Protein AF-A0A967Y616-F1 (afdb_monomer_lite)

pLDDT: mean 82.64, std 11.97, range [46.75, 92.69]

Foldseek 3Di:
DVVVVVQVQWWKFKAAQVLATPDTPDDPQFRGVVSVVCNPPDAQDWDWDAHPNWIWTWGWHDDPPNMIMIIIDTVCVVCVCVVVVVVVVVVVVVVVVVVVVVVVVVD

Sequence (107 aa):
AGTLAGLTRSGVIIQGPAGVAYASTEDPETAAPIAEAMAAALPDSVQTVEVNTRRFLALTAPVTGDAQVIFLRDLDDELGVVPRLRRTALVSAAGAMGIGLLLSVFF

Structure (mmCIF, N/CA/C/O backbone):
data_AF-A0A967Y616-F1
#
_entry.id   AF-A0A967Y616-F1
#
loop_
_atom_site.group_PDB
_atom_site.id
_atom_site.type_symbol
_atom_site.label_atom_id
_atom_site.label_alt_id
_atom_site.label_comp_id
_atom_site.label_asym_id
_atom_site.label_entity_id
_atom_site.label_seq_id
_atom_site.pdbx_PDB_ins_code
_atom_site.Cartn_x
_atom_site.Cartn_y
_atom_site.Cartn_z
_atom_site.occupancy
_atom_site.B_iso_or_equiv
_atom_site.auth_seq_id
_atom_site.auth_comp_id
_atom_site.auth_asym_id
_atom_site.auth_atom_id
_atom_site.pdbx_PDB_model_num
ATOM 1 N N . ALA A 1 1 ? -8.873 11.994 -13.806 1.00 46.75 1 ALA A N 1
ATOM 2 C CA . ALA A 1 1 ? -8.868 10.554 -14.152 1.00 46.75 1 ALA A CA 1
ATOM 3 C C . ALA A 1 1 ? -7.622 9.827 -13.630 1.00 46.75 1 ALA A C 1
ATOM 5 O O . ALA A 1 1 ? -7.778 8.775 -13.028 1.00 46.75 1 ALA A O 1
ATOM 6 N N . GLY A 1 2 ? -6.408 10.380 -13.789 1.00 47.19 2 GLY A N 1
ATOM 7 C CA . GLY A 1 2 ? -5.166 9.727 -13.329 1.00 47.19 2 GLY A CA 1
ATOM 8 C C . GLY A 1 2 ? -5.040 9.516 -11.812 1.00 47.19 2 GLY A C 1
ATOM 9 O O . GLY A 1 2 ? -4.539 8.483 -11.389 1.00 47.19 2 GLY A O 1
ATOM 10 N N . THR A 1 3 ? -5.561 10.433 -10.991 1.00 50.62 3 THR A N 1
ATOM 11 C CA . THR A 1 3 ? -5.552 10.309 -9.520 1.00 50.62 3 THR A CA 1
ATOM 12 C C . THR A 1 3 ? -6.424 9.155 -9.018 1.00 50.62 3 THR A C 1
ATOM 14 O O . THR A 1 3 ? -5.995 8.393 -8.164 1.00 50.62 3 THR A O 1
ATOM 17 N N . LEU A 1 4 ? -7.606 8.956 -9.610 1.00 46.78 4 LEU A N 1
ATOM 18 C CA . LEU A 1 4 ? -8.506 7.840 -9.282 1.00 46.78 4 LEU A CA 1
ATOM 19 C C . LEU A 1 4 ? -7.948 6.482 -9.734 1.00 46.78 4 LEU A C 1
ATOM 21 O O . LEU A 1 4 ? -8.060 5.506 -9.003 1.00 46.78 4 LEU A O 1
ATOM 25 N N . ALA A 1 5 ? -7.300 6.414 -10.902 1.00 53.19 5 ALA A N 1
ATOM 26 C CA . ALA A 1 5 ? -6.652 5.184 -11.363 1.00 53.19 5 ALA A CA 1
ATOM 27 C C . ALA A 1 5 ? -5.463 4.779 -10.470 1.00 53.19 5 ALA A C 1
ATOM 29 O O . ALA A 1 5 ? -5.236 3.589 -10.266 1.00 53.19 5 ALA A O 1
ATOM 30 N N . GLY A 1 6 ? -4.745 5.750 -9.891 1.00 55.16 6 GLY A N 1
ATOM 31 C CA . GLY A 1 6 ? -3.707 5.494 -8.887 1.00 55.16 6 GLY A CA 1
ATOM 32 C C . GLY A 1 6 ? -4.255 4.831 -7.620 1.00 55.16 6 GLY A C 1
ATOM 33 O O . GLY A 1 6 ? -3.651 3.880 -7.135 1.00 55.16 6 GLY A O 1
ATOM 34 N N . LEU A 1 7 ? -5.436 5.264 -7.158 1.00 56.81 7 LEU A N 1
ATOM 35 C CA . LEU A 1 7 ? -6.101 4.728 -5.962 1.00 56.81 7 LEU A CA 1
ATOM 36 C C . LEU A 1 7 ? -6.634 3.300 -6.146 1.00 56.81 7 LEU A C 1
ATOM 38 O O . LEU A 1 7 ? -6.692 2.546 -5.183 1.00 56.81 7 LEU A O 1
ATOM 42 N N . THR A 1 8 ? -6.990 2.889 -7.371 1.00 58.28 8 THR A N 1
ATOM 43 C CA . THR A 1 8 ? -7.493 1.518 -7.628 1.00 58.28 8 THR A CA 1
ATOM 44 C C . THR A 1 8 ? -6.458 0.412 -7.412 1.00 58.28 8 THR A C 1
ATOM 46 O O . THR A 1 8 ? -6.818 -0.761 -7.403 1.00 58.28 8 THR A O 1
ATOM 49 N N . ARG A 1 9 ? -5.178 0.770 -7.261 1.00 67.75 9 ARG A N 1
ATOM 50 C CA . ARG A 1 9 ? -4.076 -0.169 -7.016 1.00 67.75 9 ARG A CA 1
ATOM 51 C C . ARG A 1 9 ? -3.423 -0.001 -5.645 1.00 67.75 9 ARG A C 1
ATOM 53 O O . ARG A 1 9 ? -2.370 -0.583 -5.407 1.00 67.75 9 ARG A O 1
ATOM 60 N N . SER A 1 10 ? -4.014 0.817 -4.783 1.00 76.62 10 SER A N 1
ATOM 61 C CA . SER A 1 10 ? -3.521 1.053 -3.433 1.00 76.62 10 SER A CA 1
ATOM 62 C C . SER A 1 10 ? -4.228 0.117 -2.462 1.00 76.62 10 SER A C 1
ATOM 64 O O . SER A 1 10 ? -5.457 0.045 -2.468 1.00 76.62 10 SER A O 1
ATOM 66 N N . GLY A 1 11 ? -3.461 -0.560 -1.611 1.00 87.12 11 GLY A N 1
ATOM 67 C CA . GLY A 1 11 ? -4.016 -1.152 -0.402 1.00 87.12 11 GLY A CA 1
ATOM 68 C C . GLY A 1 11 ? -4.504 -0.038 0.526 1.00 87.12 11 GLY A C 1
ATOM 69 O O . GLY A 1 11 ? -3.971 1.073 0.508 1.00 87.12 11 GLY A O 1
ATOM 70 N N . VAL A 1 12 ? -5.541 -0.295 1.313 1.00 91.38 12 VAL A N 1
ATOM 71 C CA . VAL A 1 12 ? -6.112 0.686 2.238 1.00 91.38 12 VAL A CA 1
ATOM 72 C C . VAL A 1 12 ? -6.279 0.034 3.596 1.00 91.38 12 VAL A C 1
ATOM 74 O O . VAL A 1 12 ? -6.939 -0.998 3.704 1.00 91.38 12 VAL A O 1
ATOM 77 N N . ILE A 1 13 ? -5.727 0.665 4.630 1.00 92.69 13 ILE A N 1
ATOM 78 C CA . ILE A 1 13 ? -5.981 0.324 6.029 1.00 92.69 13 ILE A CA 1
ATOM 79 C C . ILE A 1 13 ? -6.655 1.517 6.692 1.00 92.69 13 ILE A C 1
ATOM 81 O O . ILE A 1 13 ? -6.153 2.636 6.644 1.00 92.69 13 ILE A O 1
ATOM 85 N N . ILE A 1 14 ? -7.792 1.280 7.333 1.00 91.94 14 ILE A N 1
ATOM 86 C CA . ILE A 1 14 ? -8.440 2.253 8.208 1.00 91.94 14 ILE A CA 1
ATOM 87 C C . ILE A 1 14 ? -7.984 1.943 9.624 1.00 91.94 14 ILE A C 1
ATOM 89 O O . ILE A 1 14 ? -8.246 0.855 10.134 1.00 91.94 14 ILE A O 1
ATOM 93 N N . GLN A 1 15 ? -7.310 2.894 10.252 1.00 91.62 15 GLN A N 1
ATOM 94 C CA . GLN A 1 15 ? -6.769 2.773 11.594 1.00 91.62 15 GLN A CA 1
ATOM 95 C C . GLN A 1 15 ? -7.527 3.685 12.556 1.00 91.62 15 GLN A C 1
ATOM 97 O O . GLN A 1 15 ? -7.792 4.849 12.259 1.00 91.62 15 GLN A O 1
ATOM 102 N N . GLY A 1 16 ? -7.883 3.140 13.713 1.00 88.12 16 GLY A N 1
ATOM 103 C CA . GLY A 1 16 ? -8.496 3.891 14.798 1.00 88.12 16 GLY A CA 1
ATOM 104 C C . GLY A 1 16 ? -7.485 4.558 15.737 1.00 88.12 16 GLY A C 1
ATOM 105 O O . GLY A 1 16 ? -6.293 4.249 15.690 1.00 88.12 16 GLY A O 1
ATOM 106 N N . PRO A 1 17 ? -7.968 5.385 16.679 1.00 79.31 17 PRO A N 1
ATOM 107 C CA . PRO A 1 17 ? -7.142 6.180 17.598 1.00 79.31 17 PRO A CA 1
ATOM 108 C C . PRO A 1 17 ? -6.203 5.379 18.514 1.00 79.31 17 PRO A C 1
ATOM 110 O O . PRO A 1 17 ? -5.239 5.924 19.040 1.00 79.31 17 PRO A O 1
ATOM 113 N N . ALA A 1 18 ? -6.45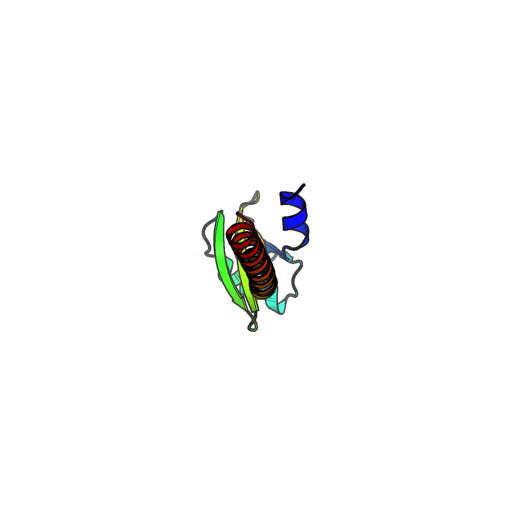2 4.081 18.709 1.00 80.25 18 ALA A N 1
ATOM 114 C CA . ALA A 1 18 ? -5.588 3.194 19.497 1.00 80.25 18 ALA A CA 1
ATOM 115 C C . ALA A 1 18 ? -4.472 2.528 18.667 1.00 80.25 18 ALA A C 1
ATOM 117 O O . ALA A 1 18 ? -3.843 1.581 19.133 1.00 80.25 18 ALA A O 1
ATOM 118 N N . GLY A 1 19 ? -4.275 2.949 17.416 1.00 80.31 19 GLY A N 1
ATOM 119 C CA . GLY A 1 19 ? -3.324 2.318 16.506 1.00 80.31 19 GLY A CA 1
ATOM 120 C C . GLY A 1 19 ? -3.813 0.986 15.918 1.00 80.31 19 GLY A C 1
ATOM 121 O O . GLY A 1 19 ? -3.054 0.283 15.256 1.00 80.31 19 GLY A O 1
ATOM 122 N N . VAL A 1 20 ? -5.085 0.635 16.119 1.00 85.00 20 VAL A N 1
ATOM 123 C CA . VAL A 1 20 ? -5.668 -0.645 15.691 1.00 85.00 20 VAL A CA 1
ATOM 124 C C . VAL A 1 20 ? -6.293 -0.519 14.302 1.00 85.00 20 VAL A C 1
ATOM 126 O O . VAL A 1 20 ? -7.036 0.428 14.044 1.00 85.00 20 VAL A O 1
ATOM 129 N N . ALA A 1 21 ? -6.043 -1.490 13.421 1.00 88.81 21 ALA A N 1
ATOM 130 C CA . ALA A 1 21 ? -6.720 -1.586 12.128 1.00 88.81 21 ALA A CA 1
ATOM 131 C C . ALA A 1 21 ? -8.203 -1.963 12.312 1.00 88.81 21 ALA A C 1
ATOM 133 O O . ALA A 1 21 ? -8.523 -3.026 12.841 1.00 88.81 21 ALA A O 1
ATOM 134 N N . TYR A 1 22 ? -9.113 -1.099 11.866 1.00 89.38 22 TYR A N 1
ATOM 135 C CA . TYR A 1 22 ? -10.562 -1.335 11.844 1.00 89.38 22 TYR A CA 1
ATOM 136 C C . TYR A 1 22 ? -11.028 -2.001 10.552 1.00 89.38 22 TYR A C 1
ATOM 138 O O . TYR A 1 22 ? -11.963 -2.798 10.569 1.00 89.38 22 TYR A O 1
ATOM 146 N N . ALA A 1 23 ? -10.385 -1.675 9.434 1.00 90.38 23 ALA A N 1
ATOM 147 C CA . ALA A 1 23 ? -10.649 -2.289 8.143 1.00 90.3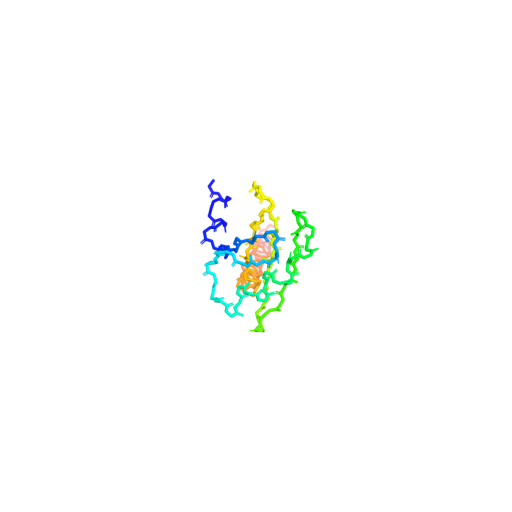8 23 ALA A CA 1
ATOM 148 C C . ALA A 1 23 ? -9.367 -2.311 7.313 1.00 90.38 23 ALA A C 1
ATOM 150 O O . ALA A 1 23 ? -8.524 -1.427 7.451 1.00 90.38 23 ALA A O 1
ATOM 151 N N . SER A 1 24 ? -9.229 -3.313 6.452 1.00 91.94 24 SER A N 1
ATOM 152 C CA . SER A 1 24 ? -8.075 -3.464 5.571 1.00 91.94 24 SER A CA 1
ATOM 153 C C . SER A 1 24 ? -8.485 -4.152 4.274 1.00 91.94 24 SER A C 1
ATOM 155 O O . SER A 1 24 ? -9.341 -5.037 4.291 1.00 91.94 24 SER A O 1
ATOM 157 N N . THR A 1 25 ? -7.869 -3.757 3.162 1.00 90.94 25 THR A N 1
ATOM 158 C CA . THR A 1 25 ? -7.894 -4.524 1.906 1.00 90.94 25 THR A CA 1
ATOM 159 C C . THR A 1 25 ? -6.779 -5.569 1.832 1.00 90.94 25 THR A C 1
ATOM 161 O O . THR A 1 25 ? -6.841 -6.450 0.983 1.00 90.94 25 THR A O 1
ATOM 164 N N . GLU A 1 26 ? -5.760 -5.453 2.687 1.00 89.88 26 GLU A N 1
ATOM 165 C CA . GLU A 1 26 ? -4.675 -6.426 2.851 1.00 89.88 26 GLU A CA 1
ATOM 166 C C . GLU A 1 26 ? -5.050 -7.506 3.870 1.00 89.88 26 GLU A C 1
ATOM 168 O O . GLU A 1 26 ? -5.841 -7.255 4.789 1.00 89.88 26 GLU A O 1
ATOM 173 N N . ASP A 1 27 ? -4.409 -8.671 3.756 1.00 90.06 27 ASP A N 1
ATOM 174 C CA . ASP A 1 27 ? -4.556 -9.770 4.708 1.00 90.06 27 ASP A CA 1
ATOM 175 C C . ASP A 1 27 ? -4.157 -9.347 6.137 1.00 90.06 27 ASP A C 1
ATOM 177 O O . ASP A 1 27 ? -3.224 -8.553 6.308 1.00 90.06 27 ASP A O 1
ATOM 181 N N . PRO A 1 28 ? -4.793 -9.900 7.189 1.00 89.38 28 PRO A N 1
ATOM 182 C CA . PRO A 1 28 ? -4.540 -9.510 8.580 1.00 89.38 28 PRO A CA 1
ATOM 183 C C . PRO A 1 28 ? -3.067 -9.593 9.004 1.00 89.38 28 PRO A C 1
ATOM 185 O O . PRO A 1 28 ? -2.593 -8.738 9.750 1.00 89.38 28 PRO A O 1
ATOM 188 N N . GLU A 1 29 ? -2.337 -10.586 8.490 1.00 90.69 29 GLU A N 1
ATOM 189 C CA . GLU A 1 29 ? -0.906 -10.804 8.750 1.00 90.69 29 GLU A CA 1
ATOM 190 C C . GLU A 1 29 ? -0.013 -9.681 8.205 1.00 90.69 29 GLU A C 1
ATOM 192 O O . GLU A 1 29 ? 1.103 -9.492 8.680 1.00 90.69 29 GLU A O 1
ATOM 197 N N . THR A 1 30 ? -0.501 -8.930 7.215 1.00 90.94 30 THR A N 1
ATOM 198 C CA . THR A 1 30 ? 0.183 -7.760 6.649 1.00 90.94 30 THR A CA 1
ATOM 199 C C . THR A 1 30 ? -0.387 -6.467 7.232 1.00 90.94 30 THR A C 1
ATOM 201 O O . THR A 1 30 ? 0.355 -5.549 7.566 1.00 90.94 30 THR A O 1
ATOM 204 N N . ALA A 1 31 ? -1.704 -6.399 7.425 1.00 91.38 31 ALA A N 1
ATOM 205 C CA . ALA A 1 31 ? -2.385 -5.199 7.887 1.00 91.38 31 ALA A CA 1
ATOM 206 C C . ALA A 1 31 ? -2.044 -4.816 9.335 1.00 91.38 31 ALA A C 1
ATOM 208 O O . ALA A 1 31 ? -1.797 -3.645 9.620 1.00 91.38 31 ALA A O 1
ATOM 209 N N . ALA A 1 32 ? -2.018 -5.791 10.249 1.00 91.19 32 ALA A N 1
ATOM 210 C CA . ALA A 1 32 ? -1.732 -5.553 11.663 1.00 91.19 32 ALA A CA 1
ATOM 211 C C . ALA A 1 32 ? -0.333 -4.949 11.911 1.00 91.19 32 ALA A C 1
ATOM 213 O O . ALA A 1 32 ? -0.270 -3.886 12.533 1.00 91.19 32 ALA A O 1
ATOM 214 N N . PRO A 1 33 ? 0.773 -5.530 11.401 1.00 92.56 33 PRO A N 1
ATOM 215 C CA . PRO A 1 33 ? 2.104 -4.958 11.613 1.00 92.56 33 PRO A CA 1
ATOM 216 C C . PRO A 1 33 ? 2.285 -3.598 10.929 1.00 92.56 33 PRO A C 1
ATOM 218 O O . PRO A 1 33 ? 2.980 -2.737 11.461 1.00 92.56 33 PRO A O 1
ATOM 221 N N . ILE A 1 34 ? 1.640 -3.361 9.779 1.00 92.00 34 ILE A N 1
ATOM 222 C CA . ILE A 1 34 ? 1.677 -2.043 9.130 1.00 92.00 34 ILE A CA 1
ATOM 223 C C . ILE A 1 34 ? 0.931 -1.004 9.969 1.00 92.00 34 ILE A C 1
ATOM 225 O O . ILE A 1 34 ? 1.441 0.097 10.163 1.00 92.00 34 ILE A O 1
ATOM 229 N N . ALA A 1 35 ? -0.257 -1.332 10.481 1.00 92.19 35 ALA A N 1
ATOM 230 C CA . ALA A 1 35 ? -0.990 -0.432 11.363 1.00 92.19 35 ALA A CA 1
ATOM 231 C C . ALA A 1 35 ? -0.157 -0.103 12.611 1.00 92.19 35 ALA A C 1
ATOM 233 O O . ALA A 1 35 ? 0.007 1.068 12.940 1.00 92.19 35 ALA A O 1
ATOM 234 N N . GLU A 1 36 ? 0.451 -1.104 13.248 1.00 90.44 36 GLU A N 1
ATOM 235 C CA . GLU A 1 36 ? 1.330 -0.898 14.401 1.00 90.44 36 GLU A CA 1
ATOM 236 C C . GLU A 1 36 ? 2.518 0.021 14.069 1.00 90.44 36 GLU A C 1
ATOM 238 O O . GLU A 1 36 ? 2.747 1.006 14.772 1.00 90.44 36 GLU A O 1
ATOM 243 N N . ALA A 1 37 ? 3.216 -0.226 12.956 1.00 90.12 37 ALA A N 1
ATOM 244 C CA . ALA A 1 37 ? 4.334 0.605 12.506 1.00 90.12 37 ALA A CA 1
ATOM 245 C C . ALA A 1 37 ? 3.920 2.061 12.220 1.00 90.12 37 ALA A C 1
ATOM 247 O O . ALA A 1 37 ? 4.683 2.993 12.472 1.00 90.12 37 ALA A O 1
ATOM 248 N N . MET A 1 38 ? 2.698 2.264 11.723 1.00 90.56 38 MET A N 1
ATOM 249 C CA . MET A 1 38 ? 2.169 3.577 11.354 1.00 90.56 38 MET A CA 1
ATOM 250 C C . MET A 1 38 ? 1.403 4.278 12.486 1.00 90.56 38 MET A C 1
ATOM 252 O O . MET A 1 38 ? 0.995 5.426 12.316 1.00 90.56 38 MET A O 1
ATOM 256 N N . ALA A 1 39 ? 1.237 3.648 13.654 1.00 88.19 39 ALA A N 1
ATOM 257 C CA . ALA A 1 39 ? 0.491 4.224 14.776 1.00 88.19 39 ALA A CA 1
ATOM 258 C C . ALA A 1 39 ? 1.116 5.528 15.310 1.00 88.19 39 ALA A C 1
ATOM 260 O O . ALA A 1 39 ? 0.402 6.409 15.779 1.00 88.19 39 ALA A O 1
ATOM 261 N N . ALA A 1 40 ? 2.443 5.660 15.218 1.00 84.88 40 ALA A N 1
ATOM 262 C CA . ALA A 1 40 ? 3.187 6.857 15.622 1.00 84.88 40 ALA A CA 1
ATOM 263 C C . ALA A 1 40 ? 3.584 7.757 14.437 1.00 84.88 40 ALA A C 1
ATOM 265 O O . ALA A 1 40 ? 4.354 8.706 14.605 1.00 84.88 40 ALA A O 1
ATOM 266 N N . ALA A 1 41 ? 3.110 7.449 13.229 1.00 85.50 41 ALA A N 1
ATOM 267 C CA . ALA A 1 41 ? 3.442 8.228 12.050 1.00 85.50 41 ALA A CA 1
ATOM 268 C C . ALA A 1 41 ? 2.797 9.615 12.107 1.00 85.50 41 ALA A C 1
ATOM 270 O O . ALA A 1 41 ? 1.655 9.783 12.529 1.00 85.50 41 ALA A O 1
ATOM 271 N N . LEU A 1 42 ? 3.529 10.618 11.623 1.00 83.44 42 LEU A N 1
ATOM 272 C CA . LEU A 1 42 ? 2.971 11.951 11.428 1.00 83.44 42 LEU A CA 1
ATOM 273 C C . LEU A 1 42 ? 1.851 11.889 10.371 1.00 83.44 42 LEU A C 1
ATOM 275 O O . LEU A 1 42 ? 1.980 11.132 9.400 1.00 83.44 42 LEU A O 1
ATOM 279 N N . PRO A 1 43 ? 0.769 12.670 10.519 1.00 82.56 43 PRO A N 1
ATOM 280 C CA . PRO A 1 43 ? -0.245 12.796 9.478 1.00 82.5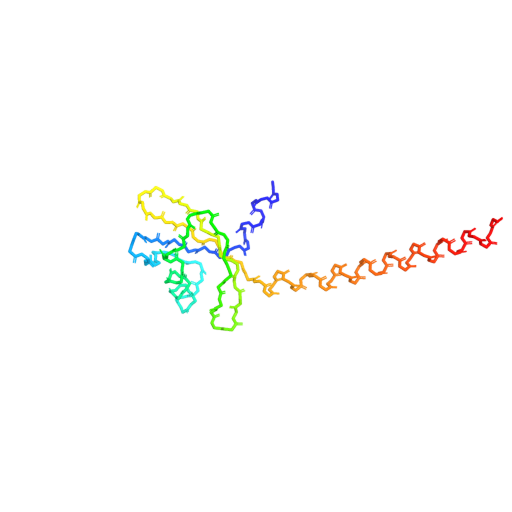6 43 PRO A CA 1
ATOM 281 C C . PRO A 1 43 ? 0.371 13.366 8.194 1.00 82.56 43 PRO A C 1
ATOM 283 O O . PRO A 1 43 ? 1.334 14.135 8.250 1.00 82.56 43 PRO A O 1
ATOM 286 N N . ASP A 1 44 ? -0.174 12.964 7.045 1.00 83.75 44 ASP A N 1
ATOM 287 C CA . ASP A 1 44 ? 0.281 13.358 5.706 1.00 83.75 44 ASP A CA 1
ATOM 288 C C . ASP A 1 44 ? 1.761 13.029 5.426 1.00 83.75 44 ASP A C 1
ATOM 290 O O . ASP A 1 44 ? 2.414 13.664 4.594 1.00 83.75 44 ASP A O 1
ATOM 294 N N . SER A 1 45 ? 2.307 12.015 6.112 1.00 82.56 45 SER A N 1
ATOM 295 C CA . SER A 1 45 ? 3.681 11.553 5.909 1.00 82.56 45 SER A CA 1
ATOM 296 C C . SER A 1 45 ? 3.731 10.288 5.059 1.00 82.56 45 SER A C 1
ATOM 298 O O . SER A 1 45 ? 2.896 9.391 5.184 1.00 82.56 45 SER A O 1
ATOM 300 N N . VAL A 1 46 ? 4.738 10.224 4.185 1.00 87.62 46 VAL A N 1
ATOM 301 C CA . VAL A 1 46 ? 5.061 9.027 3.403 1.00 87.62 46 VAL A CA 1
ATOM 302 C C . VAL A 1 46 ? 6.219 8.309 4.077 1.00 87.62 46 VAL A C 1
ATOM 304 O O . VAL A 1 46 ? 7.274 8.906 4.297 1.00 87.62 46 VAL A O 1
ATOM 307 N N . GLN A 1 47 ? 6.040 7.028 4.374 1.00 89.94 47 GLN A N 1
ATOM 308 C CA . GLN A 1 47 ? 7.052 6.184 4.999 1.00 89.94 47 GLN A CA 1
ATOM 309 C C . GLN A 1 47 ? 7.193 4.868 4.245 1.00 89.94 47 GLN A C 1
ATOM 311 O O . GLN A 1 47 ? 6.255 4.392 3.610 1.00 89.94 47 GLN A O 1
ATOM 316 N N . THR A 1 48 ? 8.387 4.285 4.290 1.00 91.06 48 THR A N 1
ATOM 317 C CA . THR A 1 48 ? 8.604 2.929 3.779 1.00 91.06 48 THR A CA 1
ATOM 318 C C . THR A 1 48 ? 8.499 1.953 4.937 1.00 91.06 48 THR A C 1
ATOM 320 O O . THR A 1 48 ? 9.187 2.127 5.940 1.00 91.06 48 THR A O 1
ATOM 323 N N . VAL A 1 49 ? 7.655 0.937 4.790 1.00 92.19 49 VAL A N 1
ATOM 324 C CA . VAL A 1 49 ? 7.441 -0.105 5.797 1.00 92.19 49 VAL A CA 1
ATOM 325 C C . VAL A 1 49 ? 7.765 -1.453 5.170 1.00 92.19 49 VAL A C 1
ATOM 327 O O . VAL A 1 49 ? 7.331 -1.743 4.057 1.00 92.19 49 VAL A O 1
ATOM 330 N N . GLU A 1 50 ? 8.540 -2.275 5.869 1.00 92.50 50 GLU A N 1
ATOM 331 C CA . GLU A 1 50 ? 8.877 -3.626 5.429 1.00 92.50 50 GLU A CA 1
ATOM 332 C C . GLU A 1 50 ? 8.149 -4.647 6.301 1.00 92.50 50 GLU A C 1
ATOM 334 O O . GLU A 1 50 ? 8.291 -4.645 7.522 1.00 92.50 50 GLU A O 1
ATOM 339 N N . VAL A 1 51 ? 7.355 -5.512 5.669 1.00 91.44 51 VAL A N 1
ATOM 340 C CA . VAL A 1 51 ? 6.584 -6.567 6.335 1.00 91.44 51 VAL A CA 1
ATOM 341 C C . VAL A 1 51 ? 6.653 -7.826 5.488 1.00 91.44 51 VAL A C 1
ATOM 343 O O . VAL A 1 51 ? 6.401 -7.778 4.286 1.00 91.44 51 VAL A O 1
ATOM 346 N N . ASN A 1 52 ? 6.980 -8.964 6.105 1.00 87.06 52 ASN A N 1
ATOM 347 C CA . ASN A 1 52 ? 7.029 -10.2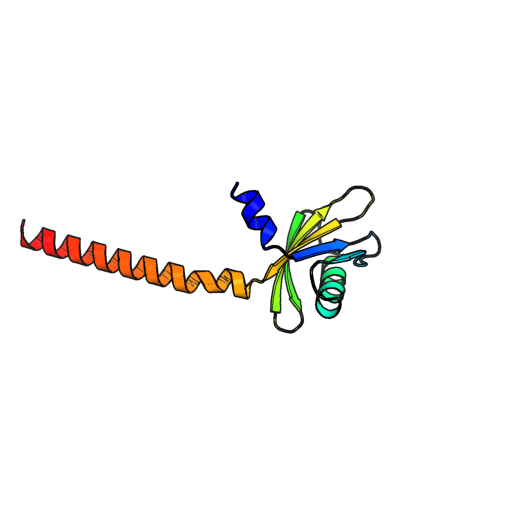69 5.433 1.00 87.06 52 ASN A CA 1
ATOM 348 C C . ASN A 1 52 ? 7.852 -10.245 4.125 1.00 87.06 52 ASN A C 1
ATOM 350 O O . ASN A 1 52 ? 7.428 -10.787 3.106 1.00 87.06 52 ASN A O 1
ATOM 354 N N . THR A 1 53 ? 9.015 -9.574 4.145 1.00 86.06 53 THR A N 1
ATOM 355 C CA . THR A 1 53 ? 9.936 -9.421 2.993 1.00 86.06 53 THR A CA 1
ATOM 356 C C . THR A 1 53 ? 9.397 -8.550 1.847 1.00 86.06 53 THR A C 1
ATOM 358 O O . THR A 1 53 ? 10.087 -8.349 0.850 1.00 86.06 53 THR A O 1
ATOM 361 N N . ARG A 1 54 ? 8.195 -7.983 1.980 1.00 88.31 54 ARG A N 1
ATOM 362 C CA . ARG A 1 54 ? 7.632 -7.011 1.037 1.00 88.31 54 ARG A CA 1
ATOM 363 C C . ARG A 1 54 ? 7.856 -5.600 1.556 1.00 88.31 54 ARG A C 1
ATOM 365 O O . ARG A 1 54 ? 7.745 -5.344 2.757 1.00 88.31 54 ARG A O 1
ATOM 372 N N . ARG A 1 55 ? 8.150 -4.675 0.645 1.00 90.94 55 ARG A N 1
ATOM 373 C CA . ARG A 1 55 ? 8.319 -3.256 0.967 1.00 90.94 55 ARG A CA 1
ATOM 374 C C . ARG A 1 55 ? 7.122 -2.467 0.477 1.00 90.94 55 ARG A C 1
ATOM 376 O O . ARG A 1 55 ? 6.751 -2.547 -0.689 1.00 90.94 55 ARG A O 1
ATOM 383 N N . PHE A 1 56 ? 6.566 -1.658 1.361 1.00 91.31 56 PHE A N 1
ATOM 384 C CA . PHE A 1 56 ? 5.403 -0.834 1.091 1.00 91.31 56 PHE A CA 1
ATOM 385 C C . PHE A 1 56 ? 5.747 0.641 1.246 1.00 91.31 56 PHE A C 1
ATOM 387 O O . PHE A 1 56 ? 6.449 1.030 2.177 1.00 91.31 56 PHE A O 1
ATOM 394 N N . LEU A 1 57 ? 5.207 1.471 0.360 1.00 91.00 57 LEU A N 1
ATOM 395 C CA . LEU A 1 57 ? 5.039 2.897 0.602 1.00 91.00 57 LEU A CA 1
ATOM 396 C C . LEU A 1 57 ? 3.709 3.101 1.323 1.00 91.00 57 LEU A C 1
ATOM 398 O O . LEU A 1 57 ? 2.654 2.798 0.766 1.00 91.00 57 LEU A O 1
ATOM 402 N N . ALA A 1 58 ? 3.774 3.603 2.550 1.00 92.38 58 ALA A N 1
ATOM 403 C CA . ALA A 1 58 ? 2.630 3.927 3.382 1.00 92.38 58 ALA A CA 1
ATOM 404 C C . ALA A 1 58 ? 2.451 5.447 3.448 1.00 92.38 58 ALA A C 1
ATOM 406 O O . ALA A 1 58 ? 3.383 6.164 3.807 1.00 92.38 58 ALA A O 1
ATOM 407 N N . LEU A 1 59 ? 1.261 5.936 3.105 1.00 91.25 59 LEU A N 1
ATOM 408 C CA . LEU A 1 59 ? 0.861 7.337 3.238 1.00 91.25 59 LEU A CA 1
ATOM 409 C C . LEU A 1 59 ? -0.289 7.431 4.235 1.00 91.25 59 LEU A C 1
ATOM 411 O O . LEU A 1 59 ? -1.330 6.811 4.024 1.00 91.25 59 LEU A O 1
ATOM 415 N N . THR A 1 60 ? -0.123 8.232 5.281 1.00 90.69 60 THR A N 1
ATOM 416 C CA . THR A 1 60 ? -1.192 8.518 6.243 1.00 90.69 60 THR A CA 1
ATOM 417 C C . THR A 1 60 ? -2.016 9.714 5.795 1.00 90.69 60 THR A C 1
ATOM 419 O O . THR A 1 60 ? -1.473 10.715 5.344 1.00 90.69 60 THR A O 1
ATOM 422 N N . ALA A 1 61 ? -3.332 9.628 5.952 1.00 88.81 61 ALA A N 1
ATOM 423 C CA . ALA A 1 61 ? -4.250 10.746 5.793 1.00 88.81 61 ALA A CA 1
ATOM 424 C C . ALA A 1 61 ? -5.239 10.757 6.969 1.00 88.81 61 ALA A C 1
ATOM 426 O O . ALA A 1 61 ? -5.839 9.716 7.264 1.00 88.81 61 ALA A O 1
ATOM 427 N N . PRO A 1 62 ? -5.435 11.895 7.652 1.00 88.69 62 PRO A N 1
ATOM 428 C CA . PRO A 1 62 ? -6.381 11.975 8.756 1.00 88.69 62 PRO A CA 1
ATOM 429 C C . PRO A 1 62 ? -7.828 11.831 8.264 1.00 88.69 62 PRO A C 1
ATOM 431 O O . PRO A 1 62 ? -8.202 12.318 7.195 1.00 88.69 62 PRO A O 1
ATOM 434 N N . VAL A 1 63 ? -8.663 11.196 9.083 1.00 84.81 63 VAL A N 1
ATOM 435 C CA . VAL A 1 63 ? -10.118 11.103 8.915 1.00 84.81 63 VAL A CA 1
ATOM 436 C C . VAL A 1 63 ? -10.794 11.696 10.151 1.00 84.81 63 VAL A C 1
ATOM 438 O O . VAL A 1 63 ? -10.198 11.833 11.217 1.00 84.81 63 VAL A O 1
ATOM 441 N N . THR A 1 64 ? -12.053 12.107 10.019 1.00 81.62 64 THR A N 1
ATOM 442 C CA . THR A 1 64 ? -12.842 12.625 11.140 1.00 81.62 64 THR A CA 1
ATOM 443 C C . THR A 1 64 ? -12.886 11.629 12.309 1.00 81.62 64 THR A C 1
ATOM 445 O O . THR A 1 64 ? -13.162 10.450 12.100 1.00 81.62 64 THR A O 1
ATOM 448 N N . GLY A 1 65 ? -12.684 12.121 13.538 1.00 79.06 65 GLY A N 1
ATOM 449 C CA . GLY A 1 65 ? -12.842 11.331 14.768 1.00 79.06 65 GLY A CA 1
ATOM 450 C C . GLY A 1 65 ? -11.607 10.526 15.190 1.00 79.06 65 GLY A C 1
ATOM 451 O O . GLY A 1 65 ? -11.756 9.371 15.573 1.00 79.06 65 GLY A O 1
ATOM 452 N N . ASP A 1 66 ? -10.411 11.122 15.105 1.00 83.00 66 ASP A N 1
ATOM 453 C CA . ASP A 1 66 ? -9.109 10.533 15.486 1.00 83.00 66 ASP A CA 1
ATOM 454 C C . ASP A 1 66 ? -8.752 9.215 14.773 1.00 83.00 66 ASP A C 1
ATOM 456 O O . ASP A 1 66 ? -7.877 8.463 15.204 1.00 83.00 66 ASP A O 1
ATOM 460 N N . ALA A 1 67 ? -9.424 8.932 13.659 1.00 86.81 67 ALA A N 1
ATOM 461 C CA . ALA A 1 67 ? -9.083 7.843 12.761 1.00 86.81 67 ALA A CA 1
ATOM 462 C C . ALA A 1 67 ? -8.138 8.341 11.664 1.00 86.81 67 ALA A C 1
ATOM 464 O O . ALA A 1 67 ? -8.147 9.515 11.289 1.00 86.81 67 ALA A O 1
ATOM 465 N N . GLN A 1 68 ? -7.359 7.432 11.090 1.00 90.75 68 GLN A N 1
ATOM 466 C CA . GLN A 1 68 ? -6.539 7.717 9.921 1.00 90.75 68 GLN A CA 1
ATOM 467 C C . GLN A 1 68 ? -6.667 6.617 8.878 1.00 90.75 68 GLN A C 1
ATOM 469 O O . GLN A 1 68 ? -6.914 5.452 9.187 1.00 90.75 68 GLN A O 1
ATOM 474 N N . VAL A 1 69 ? -6.506 6.998 7.619 1.00 91.19 69 VAL A N 1
ATOM 475 C CA . VAL A 1 69 ? -6.409 6.072 6.497 1.00 91.19 69 VAL A CA 1
ATOM 476 C C . VAL A 1 69 ? -4.947 5.969 6.108 1.00 91.19 69 VAL A C 1
ATOM 478 O O . VAL A 1 69 ? -4.287 6.975 5.865 1.00 91.19 69 VAL A O 1
ATOM 481 N N . ILE A 1 70 ? -4.450 4.743 6.043 1.00 92.12 70 ILE A N 1
ATOM 482 C CA . ILE A 1 70 ? -3.131 4.419 5.528 1.00 92.12 70 ILE A CA 1
ATOM 483 C C . ILE A 1 70 ? -3.328 3.870 4.119 1.00 92.12 70 ILE A C 1
ATOM 485 O O . ILE A 1 70 ? -3.927 2.810 3.928 1.00 92.12 70 ILE A O 1
ATOM 489 N N . PHE A 1 71 ? -2.818 4.591 3.131 1.00 91.88 71 PHE A N 1
ATOM 490 C CA . PHE A 1 71 ? -2.719 4.109 1.763 1.00 91.88 71 PHE A CA 1
ATOM 491 C C . PHE A 1 71 ? -1.406 3.364 1.593 1.00 91.88 71 PHE A C 1
ATOM 493 O O . PHE A 1 71 ? -0.346 3.888 1.927 1.00 91.88 71 PHE A O 1
ATOM 500 N N . LEU A 1 72 ? -1.482 2.156 1.053 1.00 91.75 72 LEU A N 1
ATOM 501 C CA . LEU A 1 72 ? -0.355 1.266 0.852 1.00 91.75 72 LEU A CA 1
ATOM 502 C C . LEU A 1 72 ? -0.098 1.045 -0.621 1.00 91.75 72 LEU A C 1
ATOM 504 O O . LEU A 1 72 ? -1.019 0.887 -1.424 1.00 91.75 72 LEU A O 1
ATOM 508 N N . ARG A 1 73 ? 1.179 0.979 -0.970 1.00 88.94 73 ARG A N 1
ATOM 509 C CA . ARG A 1 73 ? 1.601 0.614 -2.312 1.00 88.94 73 ARG A CA 1
ATOM 510 C C . ARG A 1 73 ? 2.807 -0.291 -2.250 1.00 88.94 73 ARG A C 1
ATOM 512 O O . ARG A 1 73 ? 3.785 0.050 -1.594 1.00 88.94 73 ARG A O 1
ATOM 519 N N . ASP A 1 74 ? 2.725 -1.430 -2.923 1.00 87.62 74 ASP A N 1
ATOM 520 C CA . ASP A 1 74 ? 3.855 -2.344 -3.028 1.00 87.62 74 ASP A CA 1
ATOM 521 C C . ASP A 1 74 ? 4.956 -1.687 -3.872 1.00 87.62 74 ASP A C 1
ATOM 523 O O . ASP A 1 74 ? 4.762 -1.330 -5.041 1.00 87.62 74 ASP A O 1
ATOM 527 N N . LEU A 1 75 ? 6.102 -1.465 -3.234 1.00 83.31 75 LEU A N 1
ATOM 528 C CA . LEU A 1 75 ? 7.238 -0.789 -3.832 1.00 83.31 75 LEU A CA 1
ATOM 529 C C . LEU A 1 75 ? 7.930 -1.679 -4.864 1.00 83.31 75 LEU A C 1
ATOM 531 O O . LEU A 1 75 ? 8.485 -1.155 -5.824 1.00 83.31 75 LEU A O 1
ATOM 535 N N . ASP A 1 76 ? 7.904 -3.000 -4.707 1.00 77.31 76 ASP A N 1
ATOM 536 C CA . ASP A 1 76 ? 8.546 -3.912 -5.651 1.00 77.31 76 ASP A CA 1
ATOM 537 C C . ASP A 1 76 ? 7.726 -4.020 -6.948 1.00 77.31 76 ASP A C 1
ATOM 539 O O . ASP A 1 76 ? 8.297 -3.993 -8.044 1.00 77.31 76 ASP A O 1
ATOM 543 N N . ASP A 1 77 ? 6.394 -3.993 -6.851 1.00 74.00 77 ASP A N 1
ATOM 544 C CA . ASP A 1 77 ? 5.511 -3.871 -8.020 1.00 74.00 77 ASP A CA 1
ATOM 545 C C . ASP A 1 77 ? 5.667 -2.516 -8.728 1.00 74.00 77 ASP A C 1
ATOM 547 O O . ASP A 1 77 ? 5.669 -2.438 -9.964 1.00 74.00 77 ASP A O 1
ATOM 551 N N . GLU A 1 78 ? 5.828 -1.430 -7.966 1.00 69.06 78 GLU A N 1
ATOM 552 C CA . GLU A 1 78 ? 6.023 -0.091 -8.525 1.00 69.06 78 GLU A CA 1
ATOM 553 C C . GLU A 1 78 ? 7.430 0.101 -9.114 1.00 69.06 78 GLU A C 1
ATOM 555 O O . GLU A 1 78 ? 7.585 0.693 -10.182 1.00 69.06 78 GLU A O 1
ATOM 560 N N . LEU A 1 79 ? 8.474 -0.456 -8.503 1.00 64.56 79 LEU A N 1
ATOM 561 C CA . LEU A 1 79 ? 9.826 -0.427 -9.063 1.00 64.56 79 LEU A CA 1
ATOM 562 C C . LEU A 1 79 ? 9.993 -1.410 -10.226 1.00 64.56 79 LEU A C 1
ATOM 564 O O . LEU A 1 79 ? 10.829 -1.178 -11.101 1.00 64.56 79 LEU A O 1
ATOM 568 N N . GLY A 1 80 ? 9.160 -2.448 -10.320 1.00 61.25 80 GLY A N 1
ATOM 569 C CA 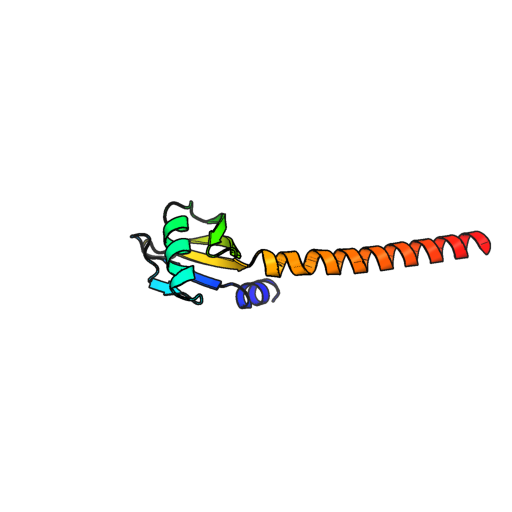. GLY A 1 80 ? 9.145 -3.396 -11.435 1.00 61.25 80 GLY A CA 1
ATOM 570 C C . GLY A 1 80 ? 8.880 -2.761 -12.810 1.00 61.25 80 GLY A C 1
ATOM 571 O O . GLY A 1 80 ? 9.255 -3.331 -13.842 1.00 61.25 80 GLY A O 1
ATOM 572 N N . VAL A 1 81 ? 8.300 -1.554 -12.866 1.00 60.59 81 VAL A N 1
ATOM 573 C CA . VAL A 1 81 ? 8.135 -0.791 -14.121 1.00 60.59 81 VAL A CA 1
ATOM 574 C C . VAL A 1 81 ? 9.369 0.026 -14.517 1.00 60.59 81 VAL A C 1
ATOM 576 O O . VAL A 1 81 ? 9.548 0.298 -15.708 1.00 60.59 81 VAL A O 1
ATOM 579 N N . VAL A 1 82 ? 10.275 0.345 -13.589 1.00 65.38 82 VAL A N 1
ATOM 580 C CA . VAL A 1 82 ? 11.483 1.149 -13.867 1.00 65.38 82 VAL A CA 1
ATOM 581 C C . VAL A 1 82 ? 12.414 0.484 -14.900 1.00 65.38 82 VAL A C 1
ATOM 583 O O . VAL A 1 82 ? 12.832 1.160 -15.848 1.00 65.38 82 VAL A O 1
ATOM 586 N N . PRO A 1 83 ? 12.702 -0.833 -14.837 1.00 64.81 83 PRO A N 1
ATOM 587 C CA . PRO A 1 83 ? 13.515 -1.504 -15.852 1.00 64.81 83 PRO A CA 1
ATOM 588 C C . PRO A 1 83 ? 12.899 -1.452 -17.255 1.00 64.81 83 PRO A C 1
ATOM 590 O O . PRO A 1 83 ? 13.619 -1.304 -18.245 1.00 64.81 83 PRO A O 1
ATOM 593 N N . ARG A 1 84 ? 11.566 -1.552 -17.356 1.00 62.03 84 ARG A N 1
ATOM 594 C CA . ARG A 1 84 ? 10.851 -1.508 -18.642 1.00 62.03 84 ARG A CA 1
ATOM 595 C C . ARG A 1 84 ? 10.969 -0.128 -19.279 1.00 62.03 84 ARG A C 1
ATOM 597 O O . ARG A 1 84 ? 11.308 -0.037 -20.455 1.00 62.03 84 ARG A O 1
ATOM 604 N N . LEU A 1 85 ? 10.789 0.930 -18.487 1.00 65.06 85 LEU A N 1
ATOM 605 C CA . LEU A 1 85 ? 10.973 2.312 -18.935 1.00 65.06 85 LEU A CA 1
ATOM 606 C C . LEU A 1 85 ? 12.409 2.568 -19.405 1.00 65.06 85 LEU A C 1
ATOM 608 O O . LEU A 1 85 ? 12.617 3.145 -20.473 1.00 65.06 85 LEU A O 1
ATOM 612 N N . ARG A 1 86 ? 13.403 2.063 -18.665 1.00 69.00 86 ARG A N 1
ATOM 613 C CA . ARG A 1 86 ? 14.818 2.175 -19.043 1.00 69.00 86 ARG A CA 1
ATOM 614 C C . ARG A 1 86 ? 15.119 1.493 -20.379 1.00 69.00 86 ARG A C 1
ATOM 616 O O . ARG A 1 86 ? 15.874 2.036 -21.183 1.00 69.00 86 ARG A O 1
ATOM 623 N N . ARG A 1 87 ? 14.524 0.325 -20.641 1.00 75.44 87 ARG A N 1
ATOM 624 C CA . ARG A 1 87 ? 14.694 -0.394 -21.912 1.00 75.44 87 ARG A CA 1
ATOM 625 C C . ARG A 1 87 ? 14.112 0.395 -23.084 1.00 75.44 87 ARG A C 1
ATOM 627 O O . ARG A 1 87 ? 14.778 0.519 -24.107 1.00 75.44 87 ARG A O 1
ATOM 634 N N . THR A 1 88 ? 12.921 0.967 -22.924 1.00 77.38 88 THR A N 1
ATOM 635 C CA . THR A 1 88 ? 12.296 1.789 -23.970 1.00 77.38 88 THR A CA 1
ATOM 636 C C . THR A 1 88 ? 13.108 3.054 -24.244 1.00 77.38 88 THR A C 1
ATOM 638 O O . THR A 1 88 ? 13.356 3.365 -25.405 1.00 77.38 88 THR A O 1
ATOM 641 N N . ALA A 1 89 ? 13.604 3.721 -23.196 1.00 73.75 89 ALA A N 1
ATOM 642 C CA . ALA A 1 89 ? 14.464 4.896 -23.328 1.00 73.75 89 ALA A CA 1
ATOM 643 C C . ALA A 1 89 ? 15.778 4.586 -24.073 1.00 73.75 89 ALA A C 1
ATOM 645 O O . ALA A 1 89 ? 16.212 5.363 -24.923 1.00 73.75 89 ALA A O 1
ATOM 646 N N . LEU A 1 90 ? 16.393 3.429 -23.799 1.00 85.44 90 LEU A N 1
ATOM 647 C CA . LEU A 1 90 ? 17.593 2.971 -24.506 1.00 85.44 90 LEU A CA 1
ATOM 648 C C . LEU A 1 90 ? 17.326 2.710 -25.991 1.00 85.44 90 LEU A C 1
ATOM 650 O O . LEU A 1 90 ? 18.115 3.129 -26.834 1.00 85.44 90 LEU A O 1
ATOM 654 N N . VAL A 1 91 ? 16.210 2.055 -26.319 1.00 88.12 91 VAL A N 1
ATOM 655 C CA . VAL A 1 91 ? 15.827 1.788 -27.713 1.00 88.12 91 VAL A CA 1
ATOM 656 C C . VAL A 1 91 ? 15.549 3.093 -28.460 1.00 88.12 91 VAL A C 1
ATOM 658 O O . VAL A 1 91 ? 16.022 3.257 -29.583 1.00 88.12 91 VAL A O 1
ATOM 661 N N . SER A 1 92 ? 14.850 4.049 -27.840 1.00 85.31 92 SER A N 1
ATOM 662 C CA . SER A 1 92 ? 14.602 5.353 -28.465 1.00 85.31 92 SER A CA 1
ATOM 663 C C . SER A 1 92 ? 15.886 6.157 -28.659 1.00 85.31 92 SER A C 1
ATOM 665 O O . SER A 1 92 ? 16.070 6.755 -29.715 1.00 85.31 92 SER A O 1
ATOM 667 N N . ALA A 1 93 ? 16.795 6.138 -27.679 1.00 85.50 93 ALA A N 1
ATOM 668 C CA . ALA A 1 93 ? 18.082 6.818 -27.788 1.00 85.50 93 ALA A CA 1
ATOM 669 C C . ALA A 1 93 ? 18.938 6.215 -28.911 1.00 85.50 93 ALA A C 1
ATOM 671 O O . ALA A 1 93 ? 19.458 6.953 -29.743 1.00 85.50 93 ALA A O 1
ATOM 672 N N . ALA A 1 94 ? 19.024 4.884 -28.989 1.00 90.00 94 ALA A N 1
ATOM 673 C CA . ALA A 1 94 ? 19.749 4.194 -30.053 1.00 90.00 94 ALA A CA 1
ATOM 674 C C . ALA A 1 94 ? 19.151 4.480 -31.440 1.00 90.00 94 ALA A C 1
ATOM 676 O O . ALA A 1 94 ? 19.889 4.750 -32.386 1.00 90.00 94 ALA A O 1
ATOM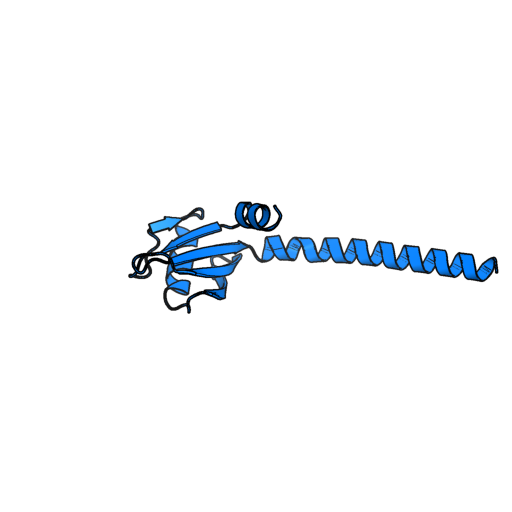 677 N N . GLY A 1 95 ? 17.819 4.483 -31.555 1.00 91.25 95 GLY A N 1
ATOM 678 C CA . GLY A 1 95 ? 17.127 4.837 -32.794 1.00 91.25 95 GLY A CA 1
ATOM 679 C C . GLY A 1 95 ? 17.421 6.271 -33.238 1.00 91.25 95 GLY A C 1
ATOM 680 O O . GLY A 1 95 ? 17.797 6.492 -34.387 1.00 91.25 95 GLY A O 1
ATOM 681 N N . ALA A 1 96 ? 17.328 7.238 -32.321 1.00 89.56 96 ALA A N 1
ATOM 682 C CA . ALA A 1 96 ? 17.649 8.635 -32.604 1.00 89.56 96 ALA A CA 1
ATOM 683 C C . ALA A 1 96 ? 19.114 8.814 -33.033 1.00 89.56 96 ALA A C 1
ATOM 685 O O . ALA A 1 96 ? 19.395 9.533 -33.990 1.00 89.56 96 ALA A O 1
ATOM 686 N N . MET A 1 97 ? 20.043 8.116 -32.372 1.00 87.62 97 MET A N 1
ATOM 687 C CA . MET A 1 97 ? 21.466 8.147 -32.711 1.00 87.62 97 MET A CA 1
ATOM 688 C C . MET A 1 97 ? 21.730 7.566 -34.108 1.00 87.62 97 MET A C 1
ATOM 690 O O . MET A 1 97 ? 22.484 8.148 -34.884 1.00 87.62 97 MET A O 1
ATOM 694 N N . GLY A 1 98 ? 21.067 6.459 -34.458 1.00 91.06 98 GLY A N 1
ATOM 695 C CA . GLY A 1 98 ? 21.161 5.851 -35.786 1.00 91.06 98 GLY A CA 1
ATOM 696 C C . GLY A 1 98 ? 20.617 6.753 -36.896 1.00 91.06 98 GLY A C 1
ATOM 697 O O . GLY A 1 98 ? 21.256 6.901 -37.935 1.00 91.06 98 GLY A O 1
ATOM 698 N N . ILE A 1 99 ? 19.477 7.410 -36.661 1.00 90.88 99 ILE A N 1
ATOM 699 C CA . ILE A 1 99 ? 18.905 8.385 -37.603 1.00 90.88 99 ILE A CA 1
ATOM 700 C C . ILE A 1 99 ? 19.844 9.585 -37.774 1.00 90.88 99 ILE A C 1
ATOM 702 O O . ILE A 1 99 ? 20.088 10.011 -38.901 1.00 90.88 99 ILE A O 1
ATOM 706 N N . GLY A 1 100 ? 20.403 10.105 -36.677 1.00 91.06 100 GLY A N 1
ATOM 707 C CA . GLY A 1 100 ? 21.361 11.211 -36.717 1.00 91.06 100 GLY A CA 1
ATOM 708 C C . GLY A 1 100 ? 22.618 10.874 -37.522 1.00 91.06 100 GLY A C 1
ATOM 709 O O . GLY A 1 100 ? 23.042 11.671 -38.356 1.00 91.06 100 GLY A O 1
ATOM 710 N N . LEU A 1 101 ? 23.169 9.669 -37.339 1.00 89.88 101 LEU A N 1
ATOM 711 C CA . LEU A 1 101 ? 24.307 9.188 -38.127 1.00 89.88 101 LEU A CA 1
ATOM 712 C C . LEU A 1 101 ? 23.971 9.067 -39.615 1.00 89.88 101 LEU A C 1
ATOM 714 O O . LEU A 1 101 ? 24.741 9.538 -40.447 1.00 89.88 101 LEU A O 1
ATOM 718 N N . LEU A 1 102 ? 22.819 8.489 -39.965 1.00 91.44 102 LEU A N 1
ATOM 719 C CA . LEU A 1 102 ? 22.397 8.392 -41.365 1.00 91.44 102 LEU A CA 1
ATOM 720 C C . LEU A 1 102 ? 22.257 9.774 -42.006 1.00 91.44 102 LEU A C 1
ATOM 722 O O . LEU A 1 102 ? 22.814 10.002 -43.074 1.00 91.44 102 LEU A O 1
ATOM 726 N N . LEU A 1 103 ? 21.585 10.715 -41.340 1.00 88.81 103 LEU A N 1
ATOM 727 C CA . LEU A 1 103 ? 21.450 12.083 -41.844 1.00 88.81 103 LEU A CA 1
ATOM 728 C C . LEU A 1 103 ? 22.810 12.755 -42.063 1.00 88.81 103 LEU A C 1
ATOM 730 O O . LEU A 1 103 ? 22.975 13.430 -43.071 1.00 88.81 103 LEU A O 1
ATOM 734 N N . SER A 1 104 ? 23.789 12.515 -41.184 1.00 87.94 104 SER A N 1
ATOM 735 C CA . SER A 1 104 ? 25.146 13.067 -41.325 1.00 87.94 104 SER A CA 1
ATOM 736 C C . SER A 1 104 ? 25.965 12.489 -42.484 1.00 87.94 104 SER A C 1
ATOM 738 O O . SER A 1 104 ? 26.981 13.063 -42.846 1.00 87.94 104 SER A O 1
ATOM 740 N N . VAL A 1 105 ? 25.564 11.344 -43.044 1.00 87.19 105 VAL A N 1
ATOM 741 C CA . VAL A 1 105 ? 26.233 10.727 -44.203 1.00 87.19 105 VAL A CA 1
ATOM 742 C C . VAL A 1 105 ? 25.615 11.196 -45.524 1.00 87.19 105 VAL A C 1
ATOM 744 O O . VAL A 1 105 ? 26.291 11.197 -46.551 1.00 87.19 105 VAL A O 1
ATOM 747 N N . PHE A 1 106 ? 24.333 11.570 -45.517 1.00 79.75 106 PHE A N 1
ATOM 748 C CA . PHE A 1 106 ? 23.609 12.020 -46.710 1.00 79.75 106 PHE A CA 1
ATOM 749 C C . PHE A 1 106 ? 23.644 13.544 -46.933 1.00 79.75 106 PHE A C 1
ATOM 751 O O . PHE A 1 106 ? 23.238 13.987 -48.008 1.00 79.75 106 PHE A O 1
ATOM 758 N N . PHE A 1 107 ? 24.112 14.323 -45.953 1.00 67.44 107 PHE A N 1
ATOM 759 C CA . PHE A 1 107 ? 24.331 15.776 -46.021 1.00 67.44 107 PHE A CA 1
ATOM 760 C C . PHE A 1 107 ? 25.818 16.106 -45.906 1.00 67.44 107 PHE A C 1
ATOM 762 O O . PHE A 1 107 ? 26.246 17.065 -46.587 1.00 67.44 107 PHE A O 1
#

Secondary structure (DSSP, 8-state):
-HHHHHHTT-EEEEE-TTS-EEEESS-HHHHHHHHHHHTTPPTT-EEEEEETTEEEEEEEEEETTTEEEEEEEEHHHHHTTHHHHHHHHHHHHHHHHHHHHHHHHH-

Radius of gyration: 21.04 Å; chains: 1; bounding box: 39×27×66 Å